Protein AF-A0A968LXA4-F1 (afdb_monomer_lite)

Sequence (104 aa):
MASSSDSSIEPALDLSIQPDEIVAFLKKNLQFQEVCQRILYQRIVDRAAQTQELVVMPEEIQAEAEQMRREMHLERAVDTIAWLKEQMISADDWEAGIVRSSAH

Secondary structure (DSSP, 8-state):
------------------HHHHHHHHHHTT-HHHHHHHHHHHHHHHHHHHHTT----HHHHHHHHHHHHHHTT--SHHHHHHHHHHTT--HHHHHHHHHHHH--

Foldseek 3Di:
DDDDPPPPPPPDPPPDDDPVNVCVVCVVVVNNVVVVVVVVVLVVLVVVLVVVVPDDDPVQLVVQVCVVCVVVVVNDPVSVVVVCVVVVHDPVRVSVVSSSVSSD

Radius of gyration: 21.53 Å; chains: 1; bounding box: 63×39×47 Å

pLDDT: mean 84.68, std 14.32, range [43.56, 98.19]

Structure (mmCIF, N/CA/C/O backbone):
data_AF-A0A968LXA4-F1
#
_entry.id   AF-A0A968LXA4-F1
#
loop_
_atom_site.group_PDB
_atom_site.id
_atom_site.type_symbol
_atom_site.label_atom_id
_atom_site.label_alt_id
_atom_site.label_comp_id
_atom_site.label_asym_id
_atom_site.label_entity_id
_atom_site.label_seq_id
_atom_site.pdbx_PDB_ins_code
_atom_site.Cartn_x
_atom_site.Cartn_y
_atom_site.Cartn_z
_atom_site.occupancy
_atom_site.B_iso_or_equiv
_atom_site.auth_seq_id
_atom_site.auth_comp_id
_atom_site.auth_asym_id
_atom_site.auth_atom_id
_atom_site.pdbx_PDB_model_num
ATOM 1 N N . MET A 1 1 ? -50.723 -23.738 26.745 1.00 43.56 1 MET A N 1
ATOM 2 C CA . MET A 1 1 ? -49.346 -24.174 26.434 1.00 43.56 1 MET A CA 1
ATOM 3 C C . MET A 1 1 ? -48.657 -22.984 25.800 1.00 43.56 1 MET A C 1
ATOM 5 O O . MET A 1 1 ? -48.963 -22.654 24.665 1.00 43.56 1 MET A O 1
ATOM 9 N N . ALA A 1 2 ? -47.876 -22.252 26.591 1.00 50.75 2 ALA A N 1
ATOM 10 C CA . ALA A 1 2 ? -47.115 -21.100 26.129 1.00 50.75 2 ALA A CA 1
ATOM 11 C C . ALA A 1 2 ? -45.718 -21.580 25.738 1.00 50.75 2 ALA A C 1
ATOM 13 O O . ALA A 1 2 ? -45.073 -22.271 26.523 1.00 50.75 2 ALA A O 1
ATOM 14 N N . SER A 1 3 ? -45.264 -21.232 24.543 1.00 45.53 3 SER A N 1
ATOM 15 C CA . SER A 1 3 ? -43.843 -21.186 24.196 1.00 45.53 3 SER A CA 1
ATOM 16 C C . SER A 1 3 ? -43.702 -20.219 23.033 1.00 45.53 3 SER A C 1
ATOM 18 O O . SER A 1 3 ? -43.699 -20.598 21.867 1.00 45.53 3 SER A O 1
ATOM 20 N N . SER A 1 4 ? -43.680 -18.939 23.395 1.00 49.06 4 SER A N 1
ATOM 21 C CA . SER A 1 4 ? -43.129 -17.880 22.567 1.00 49.06 4 SER A CA 1
ATOM 22 C C . SER A 1 4 ? -41.626 -18.118 22.481 1.00 49.06 4 SER A C 1
ATOM 24 O O . SER A 1 4 ? -40.927 -18.013 23.487 1.00 49.06 4 SER A O 1
ATOM 26 N N . SER A 1 5 ? -41.132 -18.478 21.303 1.00 52.56 5 SER A N 1
ATOM 27 C CA . SER A 1 5 ? -39.702 -18.429 21.015 1.00 52.56 5 SER A CA 1
ATOM 28 C C . SER A 1 5 ? -39.337 -16.975 20.738 1.00 52.56 5 SER A C 1
ATOM 30 O O . SER A 1 5 ? -39.430 -16.497 19.611 1.00 52.56 5 SER A O 1
ATOM 32 N N . ASP A 1 6 ? -38.991 -16.264 21.806 1.00 52.69 6 ASP A N 1
ATOM 33 C CA . ASP A 1 6 ? -38.332 -14.965 21.753 1.00 52.69 6 ASP A CA 1
ATOM 34 C C . ASP A 1 6 ? -36.908 -15.177 21.212 1.00 52.69 6 ASP A C 1
ATOM 36 O O . ASP A 1 6 ? -35.977 -15.491 21.950 1.00 52.69 6 ASP A O 1
ATOM 40 N N . SER A 1 7 ? -36.750 -15.108 19.888 1.00 49.78 7 SER A N 1
ATOM 41 C CA . SER A 1 7 ? -35.439 -14.998 19.247 1.00 49.78 7 SER A CA 1
ATOM 42 C C . SER A 1 7 ? -35.063 -13.523 19.221 1.00 49.78 7 SER A C 1
ATOM 44 O O . SER A 1 7 ? -35.043 -12.893 18.162 1.00 49.78 7 SER A O 1
ATOM 46 N N . SER A 1 8 ? -34.786 -12.970 20.399 1.00 53.84 8 SER A N 1
ATOM 47 C CA . SER A 1 8 ? -34.041 -11.725 20.538 1.00 53.84 8 SER A CA 1
ATOM 48 C C . SER A 1 8 ? -32.641 -11.946 19.952 1.00 53.84 8 SER A C 1
ATOM 50 O O . SER A 1 8 ? -31.732 -12.422 20.625 1.00 53.84 8 SER A O 1
ATOM 52 N N . ILE A 1 9 ? -32.489 -11.679 18.653 1.00 59.56 9 ILE A N 1
ATOM 53 C CA . ILE A 1 9 ? -31.181 -11.548 18.013 1.00 59.56 9 ILE A CA 1
ATOM 54 C C . ILE A 1 9 ? -30.611 -10.245 18.568 1.00 59.56 9 ILE A C 1
ATOM 56 O O . ILE A 1 9 ? -31.060 -9.162 18.190 1.00 59.56 9 ILE A O 1
ATOM 60 N N . GLU A 1 10 ? -29.682 -10.345 19.519 1.00 59.41 10 GLU A N 1
ATOM 61 C CA . GLU A 1 10 ? -28.889 -9.195 19.944 1.00 59.41 10 GLU A CA 1
ATOM 62 C C . GLU A 1 10 ? -28.262 -8.552 18.697 1.00 59.41 10 GLU A C 1
ATOM 64 O O . GLU A 1 10 ? -27.711 -9.275 17.858 1.00 59.41 10 GLU A O 1
ATOM 69 N N . PRO A 1 11 ? -28.355 -7.222 18.518 1.00 58.53 11 PRO A N 1
ATOM 70 C CA . PRO A 1 11 ? -27.712 -6.582 17.389 1.00 58.53 11 PRO A CA 1
ATOM 71 C C . PRO A 1 11 ? -26.206 -6.769 17.562 1.00 58.53 11 PRO A C 1
ATOM 73 O O . PRO A 1 11 ? -25.601 -6.199 18.471 1.00 58.53 11 PRO A O 1
ATOM 76 N N . ALA A 1 12 ? -25.609 -7.597 16.703 1.00 63.97 12 ALA A N 1
ATOM 77 C CA . ALA A 1 12 ? -24.167 -7.659 16.566 1.00 63.97 12 ALA A CA 1
ATOM 78 C C . ALA A 1 12 ? -23.680 -6.224 16.349 1.00 63.97 12 ALA A C 1
ATOM 80 O O . ALA A 1 12 ? -24.130 -5.551 15.421 1.00 63.97 12 ALA A O 1
ATOM 81 N N . LEU A 1 13 ? -22.831 -5.739 17.256 1.00 64.56 13 LEU A N 1
ATOM 82 C CA . LEU A 1 13 ? -22.191 -4.442 17.108 1.00 64.56 13 LEU A CA 1
ATOM 83 C C . LEU A 1 13 ? -21.471 -4.458 15.759 1.00 64.56 13 LEU A C 1
ATOM 85 O O . LEU A 1 13 ? -20.551 -5.251 15.557 1.00 64.56 13 LEU A O 1
ATOM 89 N N . ASP A 1 14 ? -21.931 -3.633 14.824 1.00 71.88 14 ASP A N 1
ATOM 90 C CA . ASP A 1 14 ? -21.233 -3.423 13.566 1.00 71.88 14 ASP A CA 1
ATOM 91 C C . ASP A 1 14 ? -19.940 -2.665 13.884 1.00 71.88 14 ASP A C 1
ATOM 93 O O . ASP A 1 14 ? -19.944 -1.460 14.130 1.00 71.88 14 ASP A O 1
ATOM 97 N N . LEU A 1 15 ? -18.842 -3.415 13.986 1.00 81.88 15 LEU A N 1
ATOM 98 C CA . LEU A 1 15 ? -17.497 -2.909 14.261 1.00 81.88 15 LEU A CA 1
ATOM 99 C C . LEU A 1 15 ? -16.747 -2.576 12.959 1.00 81.88 15 LEU A C 1
ATOM 101 O O . LEU A 1 15 ? -15.515 -2.582 12.932 1.00 81.88 15 LEU A O 1
ATOM 105 N N . SER A 1 16 ? -17.470 -2.333 11.860 1.00 86.88 16 SER A N 1
ATOM 106 C CA . SER A 1 16 ? -16.869 -1.935 10.591 1.00 86.88 16 SER A CA 1
ATOM 107 C C . SER A 1 16 ? -16.212 -0.557 10.702 1.00 86.88 16 SER A C 1
ATOM 109 O O . SER A 1 16 ? -16.885 0.459 10.893 1.00 86.88 16 SER A O 1
ATOM 111 N N . ILE A 1 17 ? -14.889 -0.520 10.537 1.00 90.88 17 ILE A N 1
ATOM 112 C CA . ILE A 1 17 ? -14.111 0.721 10.505 1.00 90.88 17 ILE A CA 1
ATOM 113 C C . ILE A 1 17 ? -14.448 1.480 9.220 1.00 90.88 17 ILE A C 1
ATOM 115 O O . ILE A 1 17 ? -14.209 0.992 8.113 1.00 90.88 17 ILE A O 1
ATOM 119 N N . GLN A 1 18 ? -14.965 2.699 9.364 1.00 93.44 18 GLN A N 1
ATOM 120 C CA . GLN A 1 18 ? -15.305 3.542 8.218 1.00 93.44 18 GLN A CA 1
ATOM 121 C C . GLN A 1 18 ? -14.085 4.340 7.725 1.00 93.44 18 GLN A C 1
ATOM 123 O O . GLN A 1 18 ? -13.254 4.760 8.533 1.00 93.44 18 GLN A O 1
ATOM 128 N N . PRO A 1 19 ? -13.973 4.651 6.420 1.00 94.62 19 PRO A N 1
ATOM 129 C CA . PRO A 1 19 ? -12.848 5.429 5.892 1.00 94.62 19 PRO A CA 1
ATOM 130 C C . PRO A 1 19 ? -12.639 6.783 6.590 1.00 94.62 19 PRO A C 1
ATOM 132 O O . PRO A 1 19 ? -11.505 7.177 6.872 1.00 94.62 19 PRO A O 1
ATOM 135 N N . ASP A 1 20 ? -13.728 7.477 6.928 1.00 95.69 20 ASP A N 1
ATOM 136 C CA . ASP A 1 20 ? -13.667 8.760 7.638 1.00 95.69 20 ASP A CA 1
ATOM 137 C C . ASP A 1 20 ? -13.096 8.616 9.056 1.00 95.69 20 ASP A C 1
ATOM 139 O O . ASP A 1 20 ? -12.406 9.517 9.544 1.00 95.69 20 ASP A O 1
ATOM 143 N N . GLU A 1 21 ? -13.319 7.468 9.701 1.00 96.00 21 GLU A N 1
ATOM 144 C CA . GLU A 1 21 ? -12.729 7.144 10.998 1.00 96.00 21 GLU A CA 1
ATOM 145 C C . GLU A 1 21 ? -11.212 6.981 10.883 1.00 96.00 21 GLU A C 1
ATOM 147 O O . GLU A 1 21 ? -10.480 7.549 11.694 1.00 96.00 21 GLU A O 1
ATOM 152 N N . ILE A 1 22 ? -10.725 6.308 9.834 1.00 96.31 22 ILE A N 1
ATOM 153 C CA . ILE A 1 22 ? -9.286 6.164 9.557 1.00 96.31 22 ILE A CA 1
ATOM 154 C C . ILE A 1 22 ? -8.650 7.543 9.357 1.00 96.31 22 ILE A C 1
ATOM 156 O O . ILE A 1 22 ? -7.632 7.862 9.973 1.00 96.31 22 ILE A O 1
ATOM 160 N N . VAL A 1 23 ? -9.264 8.407 8.541 1.00 97.69 23 VAL A N 1
ATOM 161 C CA . VAL A 1 23 ? -8.764 9.773 8.310 1.00 97.69 23 VAL A CA 1
ATOM 162 C C . VAL A 1 23 ? -8.732 10.575 9.611 1.00 97.69 23 VAL A C 1
ATOM 164 O O . VAL A 1 23 ? -7.742 11.257 9.898 1.00 97.69 23 VAL A O 1
ATOM 167 N N . ALA A 1 24 ? -9.797 10.506 10.412 1.00 97.94 24 ALA A N 1
ATOM 168 C CA . ALA A 1 24 ? -9.858 11.178 11.704 1.00 97.94 24 ALA A CA 1
ATOM 169 C C . ALA A 1 24 ? -8.791 10.645 12.673 1.00 97.94 24 ALA A C 1
ATOM 171 O O . ALA A 1 24 ? -8.139 11.438 13.358 1.00 97.94 24 ALA A O 1
ATOM 172 N N . PHE A 1 25 ? -8.574 9.330 12.704 1.00 97.88 25 PHE A N 1
ATOM 173 C CA . PHE A 1 25 ? -7.558 8.676 13.520 1.00 97.88 25 PHE A CA 1
ATOM 174 C C . PHE A 1 25 ? -6.147 9.128 13.128 1.00 97.88 25 PHE A C 1
ATOM 176 O O . PHE A 1 25 ? -5.385 9.570 13.988 1.00 97.88 25 PHE A O 1
ATOM 183 N N . LEU A 1 26 ? -5.815 9.123 11.835 1.00 98.19 26 LEU A N 1
ATOM 184 C CA . LEU A 1 26 ? -4.513 9.582 11.341 1.00 98.19 26 LEU A CA 1
ATOM 185 C C . LEU A 1 26 ? -4.253 11.056 11.678 1.00 98.19 26 LEU A C 1
ATOM 187 O O . LEU A 1 26 ? -3.132 11.421 12.031 1.00 98.19 26 LEU A O 1
ATOM 191 N N . LYS A 1 27 ? -5.276 11.918 11.597 1.00 98.06 27 LYS A N 1
ATOM 192 C CA . LYS A 1 27 ? -5.158 13.338 11.974 1.00 98.06 27 LYS A CA 1
ATOM 193 C C . LYS A 1 27 ? -4.909 13.508 13.471 1.00 98.06 27 LYS A C 1
ATOM 195 O O . LYS A 1 27 ? -4.020 14.266 13.847 1.00 98.06 27 LYS A O 1
ATOM 200 N N . LYS A 1 28 ? -5.660 12.789 14.313 1.00 98.12 28 LYS A N 1
ATOM 201 C CA . LYS A 1 28 ? -5.500 12.816 15.779 1.00 98.12 28 LYS A CA 1
ATOM 202 C C . LYS A 1 28 ? -4.110 12.359 16.220 1.00 98.12 28 LYS A C 1
ATOM 204 O O . LYS A 1 28 ? -3.577 12.910 17.175 1.00 98.12 28 LYS A O 1
ATOM 209 N N . ASN A 1 29 ? -3.525 11.401 15.505 1.00 98.00 29 ASN A N 1
ATOM 210 C CA . ASN A 1 29 ? -2.198 10.859 15.797 1.00 98.00 29 ASN A CA 1
ATOM 211 C C . ASN A 1 29 ? -1.058 11.565 15.038 1.00 98.00 29 ASN A C 1
ATOM 213 O O . ASN A 1 29 ? 0.070 11.088 15.068 1.00 98.00 29 ASN A O 1
ATOM 217 N N . LEU A 1 30 ? -1.325 12.694 14.364 1.00 97.12 30 LEU A N 1
ATOM 218 C CA . LEU A 1 30 ? -0.337 13.472 13.593 1.00 97.12 30 LEU A CA 1
ATOM 219 C C . LEU A 1 30 ? 0.339 12.705 12.433 1.00 97.12 30 LEU A C 1
ATOM 221 O O . LEU A 1 30 ? 1.340 13.160 11.890 1.00 97.12 30 LEU A O 1
ATOM 225 N N . GLN A 1 31 ? -0.240 11.587 11.991 1.00 98.12 31 GLN A N 1
ATOM 226 C CA . GLN A 1 31 ? 0.271 10.748 10.896 1.00 98.12 31 GLN A CA 1
ATOM 227 C C . GLN A 1 31 ? -0.298 11.142 9.525 1.00 98.12 31 GLN A C 1
ATOM 229 O O . GLN A 1 31 ? 0.221 10.746 8.484 1.00 98.12 31 GLN A O 1
ATOM 234 N N . PHE A 1 32 ? -1.373 11.937 9.500 1.00 97.75 32 PHE A N 1
ATOM 235 C CA . PHE A 1 32 ? -2.074 12.291 8.263 1.00 97.75 32 PHE A CA 1
ATOM 236 C C 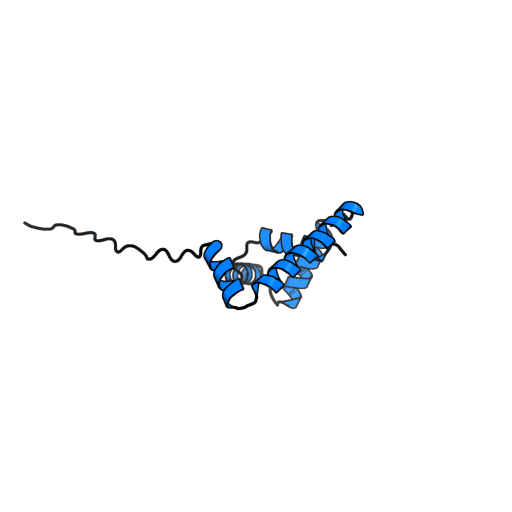. PHE A 1 32 ? -1.168 12.979 7.233 1.00 97.75 32 PHE A C 1
ATOM 238 O O . PHE A 1 32 ? -1.198 12.628 6.055 1.00 97.75 32 PHE A O 1
ATOM 245 N N . GLN A 1 33 ? -0.339 13.933 7.671 1.00 97.44 33 GLN A N 1
ATOM 246 C CA . GLN A 1 33 ? 0.578 14.647 6.779 1.00 97.44 33 GLN A CA 1
ATOM 247 C C . GLN A 1 33 ? 1.577 13.692 6.117 1.00 97.44 33 GLN A C 1
ATOM 249 O O . GLN A 1 33 ? 1.768 13.762 4.903 1.00 97.44 33 GLN A O 1
ATOM 254 N N . GLU A 1 34 ? 2.191 12.806 6.900 1.00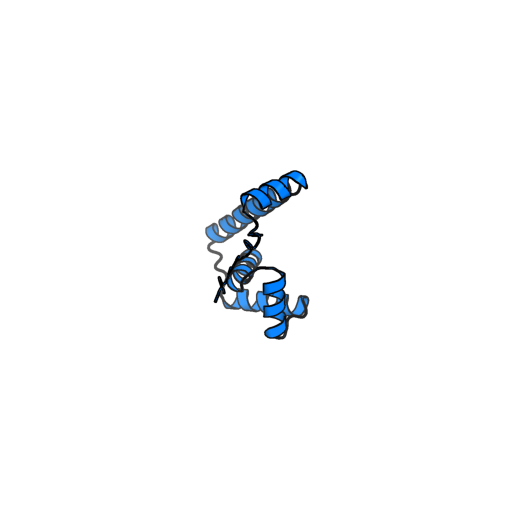 97.19 34 GLU A N 1
ATOM 255 C CA . GLU A 1 34 ? 3.173 11.837 6.413 1.00 97.19 34 GLU A CA 1
ATOM 256 C C . GLU A 1 34 ? 2.544 10.893 5.381 1.00 97.19 34 GLU A C 1
ATOM 258 O O . GLU A 1 34 ? 3.082 10.715 4.288 1.00 97.19 34 GLU A O 1
ATOM 263 N N . VAL A 1 35 ? 1.355 10.356 5.675 1.00 97.19 35 VAL A N 1
ATOM 264 C CA . VAL A 1 35 ? 0.614 9.495 4.742 1.00 97.19 35 VAL A CA 1
ATOM 265 C C . VAL A 1 35 ? 0.306 10.238 3.439 1.00 97.19 35 VAL A C 1
ATOM 267 O O . VAL A 1 35 ? 0.556 9.708 2.355 1.00 97.19 35 VAL A O 1
ATOM 270 N N . CYS A 1 36 ? -0.168 11.487 3.506 1.00 97.56 36 CYS A N 1
ATOM 271 C CA . CYS A 1 36 ? -0.405 12.295 2.309 1.00 97.56 36 CYS A CA 1
ATOM 272 C C . CYS A 1 36 ? 0.876 12.534 1.498 1.00 97.56 36 CYS A C 1
ATOM 274 O O . CYS A 1 36 ? 0.841 12.447 0.271 1.00 97.56 36 CYS A O 1
ATOM 276 N N . GLN A 1 37 ? 2.003 12.818 2.155 1.00 97.00 37 GLN A N 1
ATOM 277 C CA . GLN A 1 37 ? 3.288 13.011 1.480 1.00 97.00 37 GLN A CA 1
ATOM 278 C C . GLN A 1 37 ? 3.759 11.733 0.784 1.00 97.00 37 GLN A C 1
ATOM 280 O O . GLN A 1 37 ? 4.164 11.801 -0.375 1.00 97.00 37 GLN A O 1
ATOM 285 N N . ARG A 1 38 ? 3.631 10.571 1.436 1.00 94.38 38 ARG A N 1
ATOM 286 C CA . ARG A 1 38 ? 3.946 9.267 0.833 1.00 94.38 38 ARG A CA 1
ATOM 287 C C . ARG A 1 38 ? 3.093 8.999 -0.407 1.00 94.38 38 ARG A C 1
ATOM 289 O O . ARG A 1 38 ? 3.631 8.630 -1.445 1.00 94.38 38 ARG A O 1
ATOM 296 N N . ILE A 1 39 ? 1.788 9.275 -0.344 1.00 93.31 39 ILE A N 1
ATOM 297 C CA . ILE A 1 39 ? 0.883 9.143 -1.500 1.00 93.31 39 ILE A CA 1
ATOM 298 C C . ILE A 1 39 ? 1.288 10.092 -2.639 1.00 93.31 39 ILE A C 1
ATOM 300 O O . ILE A 1 39 ? 1.253 9.711 -3.809 1.00 93.31 39 ILE A O 1
ATOM 304 N N . LEU A 1 40 ? 1.653 11.339 -2.329 1.00 94.25 40 LEU A N 1
ATOM 305 C CA . LEU A 1 40 ? 2.061 12.315 -3.343 1.00 94.25 40 LEU A CA 1
ATOM 306 C C . LEU A 1 40 ? 3.385 11.940 -4.006 1.00 94.25 40 LEU A C 1
ATOM 308 O O . LEU A 1 40 ? 3.465 11.983 -5.232 1.00 94.25 40 LEU A O 1
ATOM 312 N N . TYR A 1 41 ? 4.388 11.552 -3.216 1.00 91.94 41 TYR A N 1
ATOM 313 C CA . TYR A 1 41 ? 5.665 11.059 -3.728 1.00 91.94 41 TYR A CA 1
ATOM 314 C C . TYR A 1 41 ? 5.440 9.886 -4.676 1.00 91.94 41 TYR A C 1
ATOM 316 O O . TYR A 1 41 ? 5.924 9.891 -5.805 1.00 91.94 41 TYR A O 1
ATOM 324 N N . GLN A 1 42 ? 4.588 8.951 -4.264 1.00 87.31 42 GLN A N 1
ATOM 325 C CA . GLN A 1 42 ? 4.251 7.809 -5.086 1.00 87.31 42 GLN A CA 1
ATOM 326 C C . GLN A 1 42 ? 3.643 8.202 -6.436 1.00 87.31 42 GLN A C 1
ATOM 328 O O . GLN A 1 42 ? 4.067 7.716 -7.477 1.00 87.31 42 GLN A O 1
ATOM 333 N N . ARG A 1 43 ? 2.685 9.135 -6.448 1.00 90.12 43 ARG A N 1
ATOM 334 C CA . ARG A 1 43 ? 2.087 9.623 -7.701 1.00 90.12 43 ARG A CA 1
ATOM 335 C C . ARG A 1 43 ? 3.105 10.284 -8.628 1.00 90.12 43 ARG A C 1
ATOM 337 O O . ARG A 1 43 ? 2.891 10.296 -9.836 1.00 90.12 43 ARG A O 1
ATOM 344 N N . ILE A 1 44 ? 4.158 10.892 -8.080 1.00 89.69 44 ILE A N 1
ATOM 345 C CA . ILE A 1 44 ? 5.233 11.493 -8.876 1.00 89.69 44 ILE A CA 1
ATOM 346 C C . ILE A 1 44 ? 6.057 10.393 -9.547 1.00 89.69 44 ILE A C 1
ATOM 348 O O . ILE A 1 44 ? 6.269 10.478 -10.755 1.00 89.69 44 ILE A O 1
ATOM 352 N N . VAL A 1 45 ? 6.453 9.359 -8.798 1.00 85.81 45 VAL A N 1
ATOM 353 C CA . VAL A 1 45 ? 7.184 8.196 -9.331 1.00 85.81 45 VAL A CA 1
ATOM 354 C C . VAL A 1 45 ? 6.364 7.494 -10.414 1.00 85.81 45 VAL A C 1
ATOM 356 O O . VAL A 1 45 ? 6.844 7.347 -11.535 1.00 85.81 45 VAL A O 1
ATOM 359 N N . ASP A 1 46 ? 5.091 7.192 -10.136 1.00 84.31 46 ASP A N 1
ATOM 360 C CA . ASP A 1 46 ? 4.192 6.521 -11.087 1.00 84.31 46 ASP A CA 1
ATOM 361 C C . ASP A 1 46 ? 4.091 7.306 -12.413 1.00 84.31 46 ASP A C 1
ATOM 363 O O . ASP A 1 46 ? 4.121 6.734 -13.503 1.00 84.31 46 ASP A O 1
ATOM 367 N N . ARG A 1 47 ? 4.009 8.643 -12.342 1.00 85.75 47 ARG A N 1
ATOM 368 C CA . ARG A 1 47 ? 3.963 9.511 -13.532 1.00 85.75 47 ARG A CA 1
ATOM 369 C C . ARG A 1 47 ? 5.291 9.566 -14.280 1.00 85.75 47 ARG A C 1
ATOM 371 O O . ARG A 1 47 ? 5.284 9.632 -15.510 1.00 85.75 47 ARG A O 1
ATOM 378 N N . ALA A 1 48 ? 6.412 9.588 -13.563 1.00 84.88 48 ALA A N 1
ATOM 379 C CA . ALA A 1 48 ? 7.737 9.592 -14.171 1.00 84.88 48 ALA A CA 1
ATOM 380 C C . ALA A 1 48 ? 7.976 8.293 -14.952 1.00 84.88 48 ALA A C 1
ATOM 382 O O . ALA A 1 48 ? 8.350 8.360 -16.122 1.00 84.88 48 ALA A O 1
ATOM 383 N N . ALA A 1 49 ? 7.646 7.145 -14.354 1.00 83.50 49 ALA A N 1
ATOM 384 C CA . ALA A 1 49 ? 7.745 5.836 -14.992 1.00 83.50 49 ALA A CA 1
ATOM 385 C C . ALA A 1 49 ? 6.875 5.741 -16.255 1.00 83.50 49 ALA A C 1
ATOM 387 O O . ALA A 1 49 ? 7.361 5.345 -17.313 1.00 83.50 49 ALA A O 1
ATOM 388 N N . GLN A 1 50 ? 5.621 6.207 -16.187 1.00 81.81 50 GLN A N 1
ATOM 389 C CA . GLN A 1 50 ? 4.728 6.261 -17.353 1.00 81.81 50 GLN A CA 1
ATOM 390 C C . GLN A 1 50 ? 5.272 7.149 -18.479 1.00 81.81 50 GLN A C 1
ATOM 392 O O . GLN A 1 50 ? 5.170 6.791 -19.648 1.00 81.81 50 GLN A O 1
ATOM 397 N N . THR A 1 51 ? 5.856 8.302 -18.141 1.00 83.44 51 THR A N 1
ATOM 398 C CA . THR A 1 51 ? 6.417 9.239 -19.134 1.00 83.44 51 THR A CA 1
ATOM 399 C C . THR A 1 51 ? 7.651 8.662 -19.831 1.00 83.44 51 THR A C 1
ATOM 401 O O . THR A 1 51 ? 7.939 9.019 -20.968 1.00 83.44 51 THR A O 1
ATOM 404 N N . GLN A 1 52 ? 8.379 7.779 -19.150 1.00 82.06 52 GLN A N 1
ATOM 405 C CA . GLN A 1 52 ? 9.558 7.095 -19.678 1.00 82.06 52 GLN A CA 1
ATOM 406 C C . GLN A 1 52 ? 9.226 5.741 -20.322 1.00 82.06 52 GLN A C 1
ATOM 408 O O . GLN A 1 52 ? 10.145 5.022 -20.699 1.00 82.06 52 GLN A O 1
ATOM 413 N N . GLU A 1 53 ? 7.936 5.397 -20.446 1.00 80.06 53 GLU A N 1
ATOM 414 C CA . GLU A 1 53 ? 7.461 4.103 -20.958 1.00 80.06 53 GLU A CA 1
ATOM 415 C C . GLU A 1 53 ? 8.119 2.905 -20.249 1.00 80.06 53 GLU A C 1
ATOM 417 O O . GLU A 1 53 ? 8.324 1.847 -20.844 1.00 80.06 53 GLU A O 1
ATOM 422 N N . LEU A 1 54 ? 8.447 3.060 -18.960 1.00 78.81 54 LEU A N 1
ATOM 423 C CA . LEU A 1 54 ? 8.957 1.964 -18.144 1.00 78.81 54 LEU A CA 1
ATOM 424 C C . LEU A 1 54 ? 7.809 0.987 -17.897 1.00 78.81 54 LEU A C 1
ATOM 426 O O . LEU A 1 54 ? 6.894 1.253 -17.113 1.00 78.81 54 LEU A O 1
ATOM 430 N N . VAL A 1 55 ? 7.841 -0.135 -18.611 1.00 77.44 55 VAL A N 1
ATOM 431 C CA . VAL A 1 55 ? 6.889 -1.225 -18.428 1.00 77.44 55 VAL A CA 1
ATOM 432 C C . VAL A 1 55 ? 7.539 -2.267 -17.532 1.00 77.44 55 VAL A C 1
ATOM 434 O O . VAL A 1 55 ? 8.485 -2.927 -17.947 1.00 77.44 55 VAL A O 1
ATOM 437 N N . VAL A 1 56 ? 7.009 -2.418 -16.319 1.00 81.06 56 VAL A N 1
ATOM 438 C CA . VAL A 1 56 ? 7.403 -3.505 -15.417 1.00 81.06 56 VAL A CA 1
ATOM 439 C C . VAL A 1 56 ? 6.845 -4.810 -15.976 1.00 81.06 56 VAL A C 1
ATOM 441 O O . VAL A 1 56 ? 5.634 -4.942 -16.184 1.00 81.06 56 VAL A O 1
ATOM 444 N N . MET A 1 57 ? 7.725 -5.762 -16.253 1.00 85.88 57 MET A N 1
ATOM 445 C CA . MET A 1 57 ? 7.352 -7.071 -16.771 1.00 85.88 57 MET A CA 1
ATOM 446 C C . MET A 1 57 ? 6.807 -7.972 -15.655 1.00 85.88 57 MET A C 1
ATOM 448 O O . MET A 1 57 ? 7.269 -7.891 -14.514 1.00 85.88 57 MET A O 1
ATOM 452 N N . PRO A 1 58 ? 5.861 -8.879 -15.957 1.00 85.19 58 PRO A N 1
ATOM 453 C CA . PRO A 1 58 ? 5.351 -9.846 -14.983 1.00 85.19 58 PRO A CA 1
ATOM 454 C C . PRO A 1 58 ? 6.450 -10.647 -14.271 1.00 85.19 58 PRO A C 1
ATOM 456 O O . PRO A 1 58 ? 6.344 -10.940 -13.082 1.00 85.19 58 PRO A O 1
ATOM 459 N N . GLU A 1 59 ? 7.530 -10.974 -14.979 1.00 88.12 59 GLU A N 1
ATOM 460 C CA . GLU A 1 59 ? 8.674 -11.703 -14.433 1.00 88.12 59 GLU A CA 1
ATOM 461 C C . GLU A 1 59 ? 9.433 -10.893 -13.372 1.00 88.12 59 GLU A C 1
ATOM 463 O O . GLU A 1 59 ? 9.918 -11.469 -12.398 1.00 88.12 59 GLU A O 1
ATOM 468 N N . GLU A 1 60 ? 9.509 -9.569 -13.529 1.00 85.75 60 GLU A N 1
ATOM 469 C CA . GLU A 1 60 ? 10.148 -8.666 -12.564 1.00 85.75 60 GLU A CA 1
ATOM 470 C C . GLU A 1 60 ? 9.314 -8.566 -11.283 1.00 85.75 60 GLU A C 1
ATOM 472 O O . GLU A 1 60 ? 9.860 -8.651 -10.183 1.00 85.75 60 GLU A O 1
ATOM 477 N N . ILE A 1 61 ? 7.984 -8.500 -11.419 1.00 86.75 61 ILE A N 1
ATOM 478 C CA . ILE A 1 61 ? 7.044 -8.528 -10.287 1.00 86.75 61 ILE A CA 1
ATOM 479 C C . ILE A 1 61 ? 7.198 -9.841 -9.516 1.00 86.75 61 ILE A C 1
ATOM 481 O O . ILE A 1 61 ? 7.304 -9.839 -8.291 1.00 86.75 61 ILE A O 1
ATOM 485 N N . GLN A 1 62 ? 7.254 -10.972 -10.224 1.00 87.38 62 GLN A N 1
ATOM 486 C CA . GLN A 1 62 ? 7.404 -12.282 -9.594 1.00 87.38 62 GLN A CA 1
ATOM 487 C C . GLN A 1 62 ? 8.757 -12.432 -8.885 1.00 87.38 62 GLN A C 1
ATOM 489 O O . GLN A 1 62 ? 8.819 -13.024 -7.805 1.00 87.38 62 GLN A O 1
ATOM 494 N N . ALA A 1 63 ? 9.837 -11.917 -9.480 1.00 89.62 63 ALA A N 1
ATOM 495 C CA . ALA A 1 63 ? 11.169 -11.953 -8.884 1.00 89.62 63 ALA A CA 1
ATOM 496 C C . ALA A 1 63 ? 11.228 -11.140 -7.583 1.00 89.62 63 ALA A C 1
ATOM 498 O O . ALA A 1 63 ? 11.756 -11.630 -6.581 1.00 89.62 63 ALA A O 1
ATOM 499 N N . GLU A 1 64 ? 10.633 -9.947 -7.582 1.00 89.94 64 GLU A N 1
ATOM 500 C CA . GLU A 1 64 ? 10.545 -9.082 -6.406 1.00 89.94 64 GLU A CA 1
ATOM 501 C C . GLU A 1 64 ? 9.624 -9.685 -5.330 1.00 89.94 64 GLU A C 1
ATOM 503 O O . GLU A 1 64 ? 9.998 -9.758 -4.160 1.00 89.94 64 GLU A O 1
ATOM 508 N N . ALA A 1 65 ? 8.468 -10.242 -5.713 1.00 89.56 65 ALA A N 1
ATOM 509 C CA . ALA A 1 65 ? 7.573 -10.952 -4.795 1.00 89.56 65 ALA A CA 1
ATOM 510 C C . ALA A 1 65 ? 8.275 -12.124 -4.095 1.00 89.56 65 ALA A C 1
ATOM 512 O O . ALA A 1 65 ? 8.089 -12.363 -2.900 1.00 89.56 65 ALA A O 1
ATOM 513 N N . GLU A 1 66 ? 9.097 -12.865 -4.835 1.00 91.19 66 GLU A N 1
ATOM 514 C CA . GLU A 1 66 ? 9.873 -13.969 -4.289 1.00 91.19 66 GLU A CA 1
ATOM 515 C C . GLU A 1 66 ? 11.002 -13.484 -3.367 1.00 91.19 66 GLU A C 1
ATOM 517 O O . GLU A 1 66 ? 11.250 -14.094 -2.326 1.00 91.19 66 GLU A O 1
ATOM 522 N N . GLN A 1 67 ? 11.666 -12.377 -3.709 1.00 91.06 67 GLN A N 1
ATOM 523 C CA . GLN A 1 67 ? 12.654 -11.735 -2.840 1.00 91.06 67 GLN A CA 1
ATOM 524 C C . GLN A 1 67 ? 12.023 -11.328 -1.503 1.00 91.06 67 GLN A C 1
ATOM 526 O O . GLN A 1 67 ? 12.519 -11.728 -0.450 1.00 91.06 67 GLN A O 1
ATOM 531 N N . MET A 1 68 ? 10.882 -10.641 -1.546 1.00 91.25 68 MET A N 1
ATOM 532 C CA . MET A 1 68 ? 10.125 -10.245 -0.360 1.00 91.25 68 MET A CA 1
ATOM 533 C C . MET A 1 68 ? 9.696 -11.450 0.487 1.00 91.25 68 MET A C 1
ATOM 535 O O . MET A 1 68 ? 9.833 -11.420 1.711 1.00 91.25 68 MET A O 1
ATOM 539 N N . ARG A 1 69 ? 9.218 -12.541 -0.136 1.00 92.56 69 ARG A N 1
ATOM 540 C CA .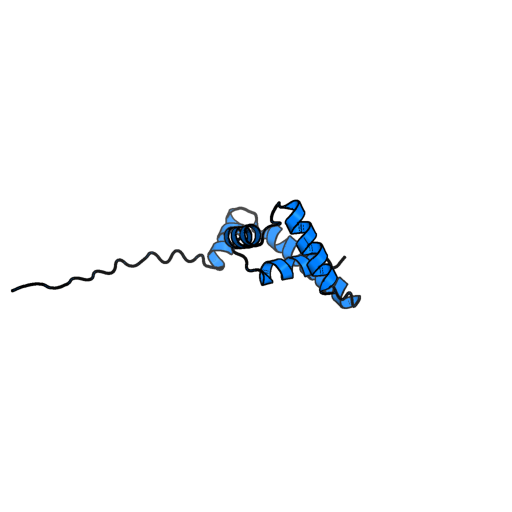 ARG A 1 69 ? 8.880 -13.777 0.596 1.00 92.56 69 ARG A CA 1
ATOM 541 C C . ARG A 1 69 ? 10.083 -14.348 1.335 1.00 92.56 69 ARG A C 1
ATOM 543 O O . ARG A 1 69 ? 9.932 -14.726 2.491 1.00 92.56 69 ARG A O 1
ATOM 550 N N . ARG A 1 70 ? 11.263 -14.390 0.712 1.00 91.94 70 ARG A N 1
ATOM 551 C CA . ARG A 1 70 ? 12.491 -14.872 1.370 1.00 91.94 70 ARG A CA 1
ATOM 552 C C . ARG A 1 70 ? 12.910 -13.982 2.538 1.00 91.94 70 ARG A C 1
ATOM 554 O O . ARG A 1 70 ? 13.283 -14.488 3.589 1.00 91.94 70 ARG A O 1
ATOM 561 N N . GLU A 1 71 ? 12.846 -12.665 2.363 1.00 92.06 71 GLU A N 1
ATOM 562 C CA . GLU A 1 71 ? 13.230 -11.702 3.404 1.00 92.06 71 GLU A CA 1
ATOM 563 C C . GLU A 1 71 ? 12.291 -11.741 4.616 1.00 92.06 71 GLU A C 1
ATOM 565 O O . GLU A 1 71 ? 12.730 -11.543 5.747 1.00 92.06 71 GLU A O 1
ATOM 570 N N . MET A 1 72 ? 11.010 -12.038 4.386 1.00 91.31 72 MET A N 1
ATOM 571 C CA . MET A 1 72 ? 9.987 -12.138 5.430 1.00 91.31 72 MET A CA 1
ATOM 572 C C . MET A 1 72 ? 9.754 -13.569 5.939 1.00 91.31 72 MET A C 1
ATOM 574 O O . MET A 1 72 ? 8.877 -13.768 6.778 1.00 91.31 72 MET A O 1
ATOM 578 N N . HIS A 1 73 ? 10.515 -14.558 5.457 1.00 92.25 73 HIS A N 1
ATOM 579 C CA . HIS A 1 73 ? 10.345 -15.980 5.789 1.00 92.25 73 HIS A CA 1
ATOM 580 C C . HIS A 1 73 ? 8.936 -16.531 5.490 1.00 92.25 73 HIS A C 1
ATOM 582 O O . HIS A 1 73 ? 8.341 -17.260 6.285 1.00 92.25 73 HIS A O 1
ATOM 588 N N . LEU A 1 74 ? 8.380 -16.146 4.338 1.00 93.31 74 LEU A N 1
ATOM 589 C CA . LEU A 1 74 ? 7.061 -16.549 3.840 1.00 93.31 74 LEU A CA 1
ATOM 590 C C . LEU A 1 74 ? 7.159 -17.572 2.695 1.00 93.31 74 LEU A C 1
ATOM 592 O O . LEU A 1 74 ? 6.307 -17.596 1.807 1.00 93.31 74 LEU A O 1
ATOM 596 N N . GLU A 1 75 ? 8.194 -18.414 2.663 1.00 88.50 75 GLU A N 1
ATOM 597 C CA . GLU A 1 75 ? 8.496 -19.289 1.518 1.00 88.50 75 GLU A CA 1
ATOM 598 C C . GLU A 1 75 ? 7.437 -20.382 1.287 1.00 88.50 75 GLU A C 1
ATOM 600 O O . GLU A 1 75 ? 7.363 -20.982 0.212 1.00 88.50 75 GLU A O 1
ATOM 605 N N . ARG A 1 76 ? 6.586 -20.655 2.282 1.00 90.62 76 ARG A N 1
ATOM 606 C CA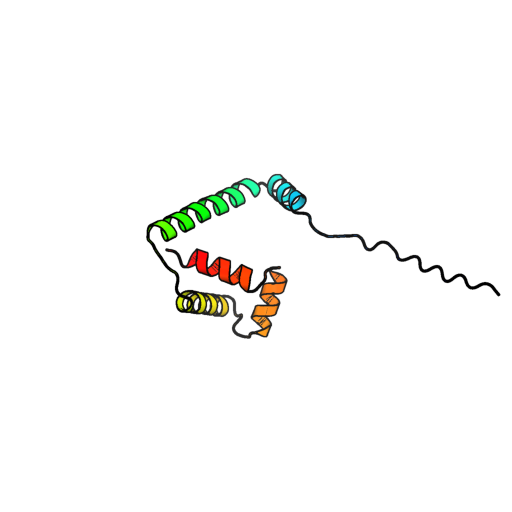 . ARG A 1 76 ? 5.448 -21.566 2.134 1.00 90.62 76 ARG A CA 1
ATOM 607 C C . ARG A 1 76 ? 4.202 -20.767 1.775 1.00 90.62 76 ARG A C 1
ATOM 609 O O . ARG A 1 76 ? 3.870 -19.778 2.423 1.00 90.62 76 ARG A O 1
ATOM 616 N N . ALA A 1 77 ? 3.423 -21.280 0.823 1.00 87.69 77 ALA A N 1
ATOM 617 C CA . ALA A 1 77 ? 2.163 -20.658 0.408 1.00 87.69 77 ALA A CA 1
ATOM 618 C C . ALA A 1 77 ? 1.196 -20.398 1.582 1.00 87.69 77 ALA A C 1
ATOM 620 O O . ALA A 1 77 ? 0.514 -19.379 1.612 1.00 87.69 77 ALA A O 1
ATOM 621 N N . VAL A 1 78 ? 1.162 -21.298 2.572 1.00 92.25 78 VAL A N 1
ATOM 622 C CA . VAL A 1 78 ? 0.324 -21.148 3.775 1.00 92.25 78 VAL A CA 1
ATOM 623 C C . VAL A 1 78 ? 0.756 -19.947 4.619 1.00 92.25 78 VAL A C 1
ATOM 625 O O . VAL A 1 78 ? -0.103 -19.218 5.110 1.00 92.25 78 VAL A O 1
ATOM 628 N N . ASP A 1 79 ? 2.062 -19.712 4.734 1.00 92.81 79 ASP A N 1
ATOM 629 C CA . ASP A 1 79 ? 2.621 -18.623 5.537 1.00 92.81 79 ASP A CA 1
ATOM 630 C C . ASP A 1 79 ? 2.374 -17.275 4.844 1.00 92.81 79 ASP A C 1
ATOM 632 O O . ASP A 1 79 ? 1.942 -16.321 5.486 1.00 92.81 79 ASP A O 1
ATOM 636 N N . THR A 1 80 ? 2.510 -17.222 3.511 1.00 92.50 80 THR A N 1
ATOM 637 C CA . THR A 1 80 ? 2.144 -16.033 2.717 1.00 92.50 80 THR A CA 1
ATOM 638 C C . THR A 1 80 ? 0.665 -15.669 2.893 1.00 92.50 80 THR A C 1
ATOM 640 O O . THR A 1 80 ? 0.335 -14.513 3.140 1.00 92.50 80 THR A O 1
ATOM 643 N N . ILE A 1 81 ? -0.247 -16.645 2.797 1.00 93.25 81 ILE A N 1
ATOM 644 C CA . ILE A 1 81 ? -1.693 -16.396 2.937 1.00 93.25 81 ILE A CA 1
ATOM 645 C C . ILE A 1 81 ? -2.036 -15.912 4.350 1.00 93.25 81 ILE A C 1
ATOM 647 O O . ILE A 1 81 ? -2.847 -14.997 4.510 1.00 93.25 81 ILE A O 1
ATOM 651 N N . ALA A 1 82 ? -1.432 -16.520 5.374 1.00 94.75 82 ALA A N 1
ATOM 652 C CA . ALA A 1 82 ? -1.622 -16.097 6.756 1.00 94.75 82 ALA A CA 1
ATOM 653 C C . ALA A 1 82 ? -1.159 -14.647 6.957 1.00 94.75 82 ALA A C 1
ATOM 655 O O . ALA A 1 82 ? -1.913 -13.837 7.494 1.00 94.75 82 ALA A O 1
ATOM 656 N N . TRP A 1 83 ? 0.018 -14.302 6.435 1.00 95.62 83 TRP A N 1
ATOM 657 C CA . TRP A 1 83 ? 0.566 -12.953 6.516 1.00 95.62 83 TRP A CA 1
ATOM 658 C C . TRP A 1 83 ? -0.301 -11.914 5.792 1.00 95.62 83 TRP A C 1
ATOM 660 O O . TRP A 1 83 ? -0.624 -10.884 6.377 1.00 95.62 83 TRP A O 1
ATOM 670 N N . LEU A 1 84 ? -0.769 -12.191 4.568 1.00 95.00 84 LEU A N 1
ATOM 671 C CA . LEU A 1 84 ? -1.670 -11.286 3.833 1.00 95.00 84 LEU A CA 1
ATOM 672 C C . LEU A 1 84 ? -2.946 -10.990 4.633 1.00 95.00 84 LEU A C 1
ATOM 674 O O . LEU A 1 84 ? -3.385 -9.842 4.733 1.00 95.00 84 LEU A O 1
ATOM 678 N N . LYS A 1 85 ? -3.505 -12.021 5.277 1.00 95.12 85 LYS A N 1
ATOM 679 C CA . LYS A 1 85 ? -4.671 -11.877 6.152 1.00 95.12 85 LYS A CA 1
ATOM 680 C C . LYS A 1 85 ? -4.368 -11.013 7.379 1.00 95.12 85 LYS A C 1
ATOM 682 O O . LYS A 1 85 ? -5.200 -10.183 7.736 1.00 95.12 85 LYS A O 1
ATOM 687 N N . GLU A 1 86 ? -3.212 -11.196 8.015 1.00 95.25 86 GLU A N 1
ATOM 688 C CA . GLU A 1 86 ? -2.769 -10.363 9.145 1.00 95.25 86 GLU A CA 1
ATOM 689 C C . GLU A 1 86 ? -2.568 -8.900 8.740 1.00 95.25 86 GLU A C 1
ATOM 691 O O . GLU A 1 86 ? -2.920 -8.000 9.498 1.00 95.25 86 GLU A O 1
ATOM 696 N N . GLN A 1 87 ? -2.063 -8.663 7.529 1.00 94.25 87 GLN A N 1
ATOM 697 C CA . GLN A 1 87 ? -1.903 -7.325 6.960 1.00 94.25 87 GLN A CA 1
ATOM 698 C C . GLN A 1 87 ? -3.215 -6.727 6.426 1.00 94.25 87 GLN A C 1
ATOM 700 O O . GLN A 1 87 ? -3.234 -5.562 6.037 1.00 94.25 87 GLN A O 1
ATOM 705 N N . MET A 1 88 ? -4.314 -7.490 6.428 1.00 93.62 88 MET A N 1
ATOM 706 C CA . MET A 1 88 ? -5.620 -7.090 5.892 1.00 93.62 88 MET A CA 1
ATOM 707 C C . MET A 1 88 ? -5.579 -6.682 4.407 1.00 93.62 88 MET A C 1
ATOM 709 O O . MET A 1 88 ? -6.327 -5.800 3.987 1.00 93.62 88 MET A O 1
ATOM 713 N N . ILE A 1 89 ? -4.724 -7.332 3.615 1.00 94.62 89 ILE A N 1
ATOM 714 C CA . ILE A 1 89 ? -4.565 -7.081 2.176 1.00 94.62 89 ILE A CA 1
ATOM 715 C C . ILE A 1 89 ? -4.792 -8.360 1.367 1.00 94.62 89 ILE A C 1
ATOM 717 O O . ILE A 1 89 ? -4.591 -9.474 1.856 1.00 94.62 89 ILE A O 1
ATOM 721 N N . SER A 1 90 ? -5.220 -8.207 0.118 1.00 93.25 90 SER A N 1
ATOM 722 C CA . SER A 1 90 ? -5.270 -9.305 -0.850 1.00 93.25 90 SER A CA 1
ATOM 723 C C . SER A 1 90 ? -3.914 -9.520 -1.537 1.00 93.25 90 SER A C 1
ATOM 725 O O . SER A 1 90 ? -2.991 -8.716 -1.398 1.00 93.25 90 SER A O 1
ATOM 727 N N . ALA A 1 91 ? -3.791 -10.611 -2.300 1.00 89.50 91 ALA A N 1
ATOM 728 C CA . ALA A 1 91 ? -2.632 -10.818 -3.168 1.00 89.50 91 ALA A CA 1
ATOM 729 C C . ALA A 1 91 ? -2.514 -9.694 -4.214 1.00 89.50 91 ALA A C 1
ATOM 731 O O . ALA A 1 91 ? -1.422 -9.171 -4.410 1.00 89.50 91 ALA A O 1
ATOM 732 N N . ASP A 1 92 ? -3.639 -9.258 -4.790 1.00 90.06 92 ASP A N 1
ATOM 733 C CA . ASP A 1 92 ? -3.684 -8.168 -5.771 1.00 90.06 92 ASP A CA 1
ATOM 734 C C . ASP A 1 92 ? -3.205 -6.838 -5.164 1.00 90.06 92 ASP A C 1
ATOM 736 O O . ASP A 1 92 ? -2.436 -6.107 -5.787 1.00 90.06 92 ASP A O 1
ATOM 740 N N . ASP A 1 93 ? -3.615 -6.529 -3.926 1.00 91.75 93 ASP A N 1
ATOM 741 C CA . ASP A 1 93 ? -3.154 -5.331 -3.206 1.00 91.75 93 ASP A CA 1
ATOM 742 C C . ASP A 1 93 ? -1.638 -5.364 -2.974 1.00 91.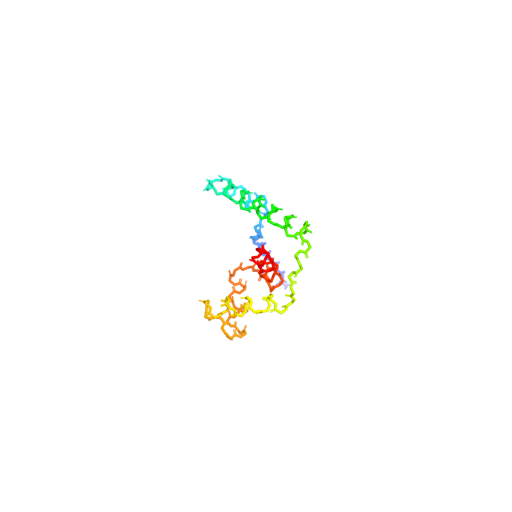75 93 ASP A C 1
ATOM 744 O O . ASP A 1 93 ? -0.956 -4.339 -3.077 1.00 91.75 93 ASP A O 1
ATOM 748 N N . TRP A 1 94 ? -1.104 -6.547 -2.663 1.00 91.12 94 TRP A N 1
ATOM 749 C CA . TRP A 1 94 ? 0.321 -6.743 -2.438 1.00 91.12 94 TRP A CA 1
ATOM 750 C C . TRP A 1 94 ? 1.126 -6.626 -3.739 1.00 91.12 94 TRP A C 1
ATOM 752 O O . TRP A 1 94 ? 2.086 -5.855 -3.788 1.00 91.12 94 TRP A O 1
ATOM 762 N N . GLU A 1 95 ? 0.704 -7.294 -4.816 1.00 88.44 95 GLU A N 1
ATOM 763 C CA . GLU A 1 95 ? 1.337 -7.197 -6.140 1.00 88.44 95 GLU A CA 1
ATOM 764 C C . GLU A 1 95 ? 1.285 -5.768 -6.699 1.00 88.44 95 GLU A C 1
ATOM 766 O O . GLU A 1 95 ? 2.273 -5.276 -7.249 1.00 88.44 95 GLU A O 1
ATOM 771 N N . ALA A 1 96 ? 0.186 -5.039 -6.479 1.00 86.12 96 ALA A N 1
ATOM 772 C CA . ALA A 1 96 ? 0.090 -3.621 -6.826 1.00 86.12 96 ALA A CA 1
ATOM 773 C C . ALA A 1 96 ? 1.093 -2.746 -6.048 1.00 86.12 96 ALA A C 1
ATOM 775 O O . ALA A 1 96 ? 1.489 -1.677 -6.526 1.00 86.12 96 ALA A O 1
ATOM 776 N N . GLY A 1 97 ? 1.508 -3.175 -4.853 1.00 85.19 97 GLY A N 1
ATOM 777 C CA . GLY A 1 97 ? 2.607 -2.576 -4.096 1.00 85.19 97 GLY A CA 1
ATOM 778 C C . GLY A 1 97 ? 3.984 -2.868 -4.702 1.00 85.19 97 GLY A C 1
ATOM 779 O O . GLY A 1 97 ? 4.834 -1.982 -4.712 1.00 85.19 97 GLY A O 1
ATOM 780 N N . ILE A 1 98 ? 4.176 -4.063 -5.262 1.00 85.44 98 ILE A N 1
ATOM 781 C CA . ILE A 1 98 ? 5.436 -4.510 -5.876 1.00 85.44 98 ILE A CA 1
ATOM 782 C C . ILE A 1 98 ? 5.686 -3.817 -7.216 1.00 85.44 98 ILE A C 1
ATOM 784 O O . ILE A 1 98 ? 6.745 -3.233 -7.423 1.00 85.44 98 ILE A O 1
ATOM 788 N N . VAL A 1 99 ? 4.689 -3.778 -8.107 1.00 81.12 99 VAL A N 1
ATOM 789 C CA . VAL A 1 99 ? 4.772 -3.036 -9.387 1.00 81.12 99 VAL A CA 1
ATOM 790 C C . VAL A 1 99 ? 5.245 -1.599 -9.160 1.00 81.12 99 VAL A C 1
ATOM 792 O O . VAL A 1 99 ? 6.029 -1.033 -9.918 1.00 81.12 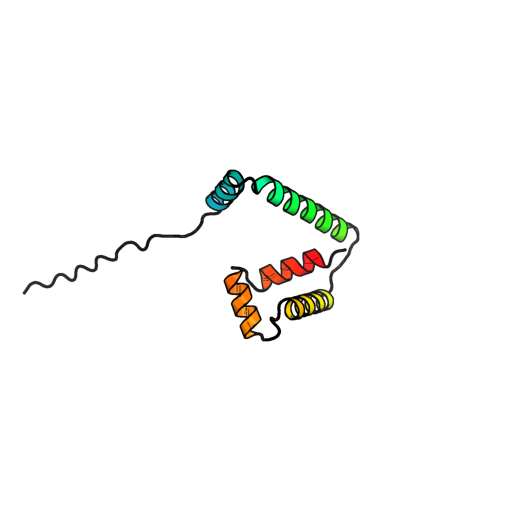99 VAL A O 1
ATOM 795 N N . ARG A 1 100 ? 4.751 -1.019 -8.071 1.00 68.12 100 ARG A N 1
ATOM 796 C CA . ARG A 1 100 ? 4.986 0.351 -7.648 1.00 68.12 100 ARG A CA 1
ATOM 797 C C . ARG A 1 100 ? 6.389 0.567 -7.061 1.00 68.12 100 ARG A C 1
ATOM 799 O O . ARG A 1 100 ? 6.902 1.677 -7.179 1.00 68.12 100 ARG A O 1
ATOM 806 N N . SER A 1 101 ? 7.007 -0.453 -6.457 1.00 65.06 101 SER A N 1
ATOM 807 C CA . SER A 1 101 ? 8.401 -0.413 -5.990 1.00 65.06 101 SER A CA 1
ATOM 808 C C . SER A 1 101 ? 9.410 -0.815 -7.062 1.00 65.06 101 SER A C 1
ATOM 810 O O . SER A 1 101 ? 10.573 -0.463 -6.940 1.00 65.06 101 SER A O 1
ATOM 812 N N . SER A 1 102 ? 9.012 -1.522 -8.116 1.00 63.38 102 SER A N 1
ATOM 813 C CA . SER A 1 102 ? 9.930 -1.931 -9.190 1.00 63.38 102 SER A CA 1
ATOM 814 C C . SER A 1 102 ? 10.128 -0.859 -10.272 1.00 63.38 102 SER A C 1
ATOM 816 O O . SER A 1 102 ? 11.046 -0.970 -11.078 1.00 63.38 102 SER A O 1
ATOM 818 N N . ALA A 1 103 ? 9.318 0.204 -10.276 1.00 57.81 103 ALA A N 1
ATOM 819 C CA . ALA A 1 103 ? 9.465 1.347 -11.177 1.00 57.81 103 ALA A CA 1
ATOM 820 C C . ALA A 1 103 ? 10.528 2.344 -10.661 1.00 57.81 103 ALA A C 1
ATOM 822 O O . ALA A 1 103 ? 10.183 3.356 -10.047 1.00 57.81 103 ALA A O 1
ATOM 823 N N . HIS A 1 104 ? 11.812 2.046 -10.885 1.00 52.47 104 HIS A N 1
ATOM 824 C CA . HIS A 1 104 ? 12.953 2.920 -10.565 1.00 52.47 104 HIS A CA 1
ATOM 825 C C . HIS A 1 104 ? 13.719 3.359 -11.814 1.00 52.47 104 HIS A C 1
ATOM 827 O O . HIS A 1 104 ? 13.928 2.510 -12.708 1.00 52.47 104 HIS A O 1
#